Protein AF-A0A2S9DIX8-F1 (afdb_monomer)

Nearest PDB structures (foldseek):
  4iup-assembly1_A  TM=5.936E-01  e=1.307E+00  Arabidopsis thaliana
  4iup-assembly2_B  TM=6.014E-01  e=1.307E+00  Arabidopsis thaliana
  5wvy-assembly2_B  TM=5.973E-01  e=9.844E-01  Saccharolobus solfataricus P2
  4iuu-assembly1_A  TM=6.014E-01  e=1.837E+00  Arabidopsis thaliana
  3kxt-assembly1_A  TM=5.989E-01  e=1.550E+00  Saccharolobus solfataricus

Secondary structure (DSSP, 8-state):
----EEEETTS--EEEE---SS--EEEEETTEEEEEEEEEEETTTTEEEEEEGGGEEEE--

Solvent-accessible surface area (backbone atoms only — not comparable to full-atom values): 3812 Å² total; per-residue (Å²): 129,84,69,56,32,31,32,38,67,98,54,91,54,62,31,32,51,55,83,63,101,65,76,83,52,72,44,72,49,101,91,42,78,74,39,50,47,43,47,32,35,29,82,92,78,70,45,75,49,75,40,54,54,88,46,48,42,78,49,81,133

Structure (mmCIF, N/CA/C/O backbone):
data_AF-A0A2S9DIX8-F1
#
_entry.id   AF-A0A2S9DIX8-F1
#
loop_
_atom_site.group_PDB
_atom_site.id
_atom_site.type_symbol
_atom_site.label_atom_id
_atom_site.label_alt_id
_atom_site.label_comp_id
_atom_site.label_asym_id
_atom_site.label_entity_id
_atom_site.label_seq_id
_atom_site.pdbx_PDB_ins_code
_atom_site.Cartn_x
_atom_site.Cartn_y
_atom_site.Cartn_z
_atom_site.occupancy
_atom_site.B_iso_or_equiv
_atom_site.auth_seq_id
_atom_site.auth_comp_id
_atom_site.auth_asym_id
_atom_site.auth_atom_id
_atom_site.pdbx_PDB_model_num
ATOM 1 N N . MET A 1 1 ? -14.749 6.216 -11.807 1.00 49.16 1 MET A N 1
ATOM 2 C CA . MET A 1 1 ? -13.696 5.219 -11.527 1.00 49.16 1 MET A CA 1
ATOM 3 C C . MET A 1 1 ? -13.840 4.852 -10.064 1.00 49.16 1 MET A C 1
ATOM 5 O O . MET A 1 1 ? -13.723 5.752 -9.243 1.00 49.16 1 MET A O 1
ATOM 9 N N . LYS A 1 2 ? -14.222 3.610 -9.745 1.00 57.91 2 LYS A N 1
ATOM 10 C CA . LYS A 1 2 ? -14.215 3.121 -8.357 1.00 57.91 2 LYS A CA 1
ATOM 11 C C . LYS A 1 2 ? -12.756 3.171 -7.893 1.00 57.91 2 LYS A C 1
ATOM 13 O O . LYS A 1 2 ? -11.876 2.724 -8.628 1.00 57.91 2 LYS A O 1
ATOM 18 N N . HIS A 1 3 ? -12.481 3.842 -6.778 1.00 65.75 3 HIS A N 1
ATOM 19 C CA . HIS A 1 3 ? -11.125 3.881 -6.249 1.00 65.75 3 HIS A CA 1
ATOM 20 C C . HIS A 1 3 ? -10.806 2.491 -5.714 1.00 65.75 3 HIS A C 1
ATOM 22 O O . HIS A 1 3 ? -11.449 2.039 -4.772 1.00 65.75 3 HIS A O 1
ATOM 28 N N . ALA A 1 4 ? -9.853 1.811 -6.341 1.00 81.62 4 ALA A N 1
ATOM 29 C CA . ALA A 1 4 ? -9.529 0.448 -5.970 1.00 81.62 4 ALA A CA 1
ATOM 30 C C . ALA A 1 4 ? -8.983 0.411 -4.531 1.00 81.62 4 ALA A C 1
ATOM 32 O O . ALA A 1 4 ? -8.057 1.153 -4.177 1.00 81.62 4 ALA A O 1
ATOM 33 N N . ARG A 1 5 ? -9.616 -0.407 -3.687 1.00 91.31 5 ARG A N 1
ATOM 34 C CA . ARG A 1 5 ? -9.225 -0.612 -2.291 1.00 91.31 5 ARG A CA 1
ATOM 35 C C . ARG A 1 5 ? -8.209 -1.738 -2.218 1.00 91.31 5 ARG A C 1
ATOM 37 O O . ARG A 1 5 ? -8.277 -2.706 -2.969 1.00 91.31 5 ARG A O 1
ATOM 44 N N . VAL A 1 6 ? -7.263 -1.603 -1.302 1.00 92.62 6 VAL A N 1
ATOM 45 C CA . VAL A 1 6 ? -6.215 -2.601 -1.094 1.00 92.62 6 VAL A CA 1
ATOM 46 C C . VAL A 1 6 ? -5.991 -2.842 0.389 1.00 92.62 6 VAL A C 1
ATOM 48 O O . VAL A 1 6 ? -6.094 -1.915 1.195 1.00 92.62 6 VAL A O 1
ATOM 51 N N . GLN A 1 7 ? -5.645 -4.074 0.736 1.00 94.50 7 GLN A N 1
ATOM 52 C CA . GLN A 1 7 ? -5.083 -4.434 2.031 1.00 94.50 7 GLN A CA 1
ATOM 53 C C . GLN A 1 7 ? -3.564 -4.585 1.907 1.00 94.50 7 GLN A C 1
ATOM 55 O O . GLN A 1 7 ? -3.061 -5.117 0.915 1.00 94.50 7 GLN A O 1
ATOM 60 N N . ILE A 1 8 ? -2.823 -4.120 2.914 1.00 94.62 8 ILE A N 1
ATOM 61 C CA . ILE A 1 8 ? -1.378 -4.346 2.993 1.00 94.62 8 ILE A CA 1
ATOM 62 C C . ILE A 1 8 ? -1.136 -5.740 3.577 1.00 94.62 8 ILE A C 1
ATOM 64 O O . ILE A 1 8 ? -1.477 -5.999 4.736 1.00 94.62 8 ILE A O 1
ATOM 68 N N . LYS A 1 9 ? -0.530 -6.631 2.786 1.00 94.81 9 LYS A N 1
ATOM 69 C CA . LYS A 1 9 ? -0.262 -8.024 3.170 1.00 94.81 9 LYS A CA 1
ATOM 70 C C . LYS A 1 9 ? 0.474 -8.103 4.508 1.00 94.81 9 LYS A C 1
ATOM 72 O O . LYS A 1 9 ? 1.438 -7.3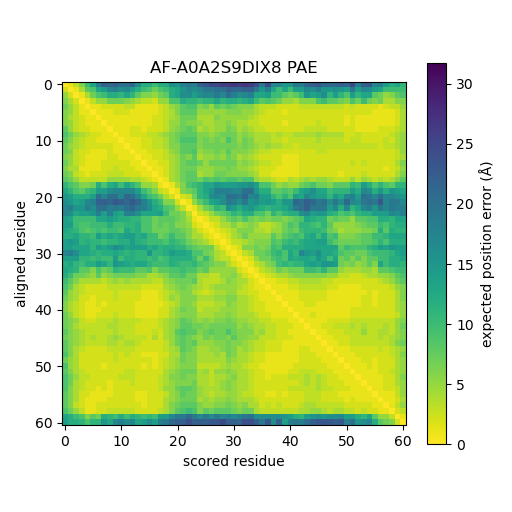79 4.746 1.00 94.81 9 LYS A O 1
ATOM 77 N N . GLY A 1 10 ? 0.029 -9.021 5.365 1.00 92.94 10 GLY A N 1
ATOM 78 C CA . GLY A 1 10 ? 0.597 -9.212 6.703 1.00 92.94 10 GLY A CA 1
ATOM 79 C C . GLY A 1 10 ? 0.169 -8.159 7.731 1.00 92.94 10 GLY A C 1
ATOM 80 O O . GLY A 1 10 ? 0.718 -8.140 8.830 1.00 92.94 10 GLY A O 1
ATOM 81 N N . THR A 1 11 ? -0.792 -7.293 7.398 1.00 92.12 11 THR A N 1
ATOM 82 C CA . THR A 1 11 ? -1.364 -6.304 8.318 1.00 92.12 11 THR A CA 1
ATOM 83 C C . THR A 1 11 ? -2.879 -6.195 8.130 1.00 92.12 11 THR A C 1
ATOM 85 O O . THR A 1 11 ? -3.415 -6.592 7.095 1.00 92.12 11 THR A O 1
ATOM 88 N N . ASP A 1 12 ? -3.556 -5.568 9.090 1.00 91.50 12 ASP A N 1
ATOM 89 C CA . ASP A 1 12 ? -4.976 -5.206 8.977 1.00 91.50 12 ASP A CA 1
ATOM 90 C C . ASP A 1 12 ? -5.187 -3.829 8.314 1.00 91.50 12 ASP A C 1
ATOM 92 O O . ASP A 1 12 ? -6.293 -3.289 8.311 1.00 91.50 12 ASP A O 1
ATOM 96 N N . LEU A 1 13 ? -4.127 -3.221 7.763 1.00 92.50 13 LEU A N 1
ATOM 97 C CA . LEU A 1 13 ? -4.213 -1.901 7.145 1.00 92.50 13 LEU A CA 1
ATOM 98 C C . LEU A 1 13 ? -4.917 -1.991 5.792 1.00 92.50 13 LEU A C 1
ATOM 100 O O . LEU A 1 13 ? -4.410 -2.607 4.852 1.00 92.50 13 LEU A O 1
ATOM 104 N N . VAL A 1 14 ? -6.050 -1.299 5.685 1.00 94.00 14 VAL A N 1
ATOM 105 C CA . VAL A 1 14 ? -6.806 -1.135 4.442 1.00 94.00 14 VAL A CA 1
ATOM 106 C C . VAL A 1 14 ? -6.709 0.312 3.982 1.00 94.00 14 VAL A C 1
ATOM 108 O O . VAL A 1 14 ? -6.965 1.243 4.743 1.00 94.00 14 VAL A O 1
ATOM 111 N N . GLY A 1 15 ? -6.348 0.501 2.720 1.00 92.75 15 GLY A N 1
ATOM 112 C CA . GLY A 1 15 ? -6.210 1.811 2.107 1.00 92.75 15 GLY A CA 1
ATOM 113 C C . GLY A 1 15 ? -6.864 1.879 0.735 1.00 92.75 15 GLY A C 1
ATOM 114 O O . GLY A 1 15 ? -7.417 0.909 0.215 1.00 92.75 15 GLY A O 1
ATOM 115 N N . THR A 1 16 ? -6.814 3.068 0.151 1.00 92.00 16 THR A N 1
ATOM 116 C CA . THR A 1 16 ? -7.359 3.346 -1.177 1.00 92.00 16 THR A 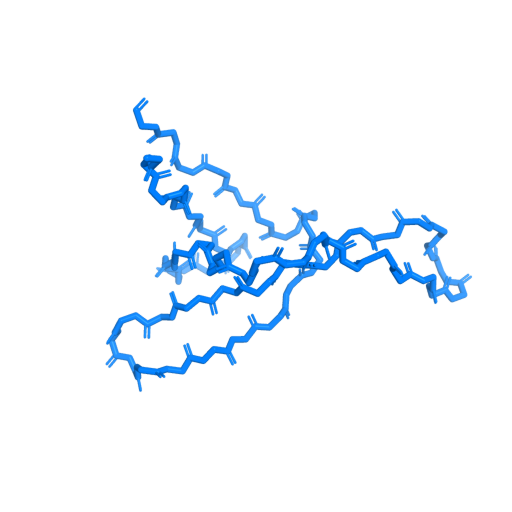CA 1
ATOM 117 C C . THR A 1 16 ? -6.233 3.778 -2.100 1.00 92.00 16 THR A C 1
ATOM 119 O O . THR A 1 16 ? -5.440 4.649 -1.735 1.00 92.00 16 THR A O 1
ATOM 122 N N . VAL A 1 17 ? -6.160 3.204 -3.302 1.00 88.50 17 VAL A N 1
ATOM 123 C CA . VAL A 1 17 ? -5.175 3.636 -4.296 1.00 88.50 17 VAL A CA 1
ATOM 124 C C . VAL A 1 17 ? -5.488 5.068 -4.720 1.00 88.50 17 VAL A C 1
ATOM 126 O O . VAL A 1 17 ? -6.531 5.362 -5.316 1.00 88.50 17 VAL A O 1
ATOM 129 N N . ALA A 1 18 ? -4.569 5.977 -4.408 1.00 81.19 18 ALA A N 1
ATOM 130 C CA . ALA A 1 18 ? -4.678 7.372 -4.784 1.00 81.19 18 ALA A CA 1
ATOM 131 C C . ALA A 1 18 ? -4.260 7.527 -6.250 1.00 81.19 18 ALA A C 1
ATOM 133 O O . ALA A 1 18 ? -3.098 7.363 -6.611 1.00 81.19 18 ALA A O 1
ATOM 134 N N . HIS A 1 19 ? -5.197 7.874 -7.127 1.00 70.75 19 HIS A N 1
ATOM 135 C CA . HIS A 1 19 ? -4.850 8.184 -8.510 1.00 70.75 19 HIS A CA 1
ATOM 136 C C . HIS A 1 19 ? -4.303 9.611 -8.598 1.00 70.75 19 HIS A C 1
ATOM 138 O O . HIS A 1 19 ? -5.055 10.582 -8.515 1.00 70.75 19 HIS A O 1
ATOM 144 N N . ARG A 1 20 ? -2.992 9.754 -8.815 1.00 59.84 20 ARG A N 1
ATOM 145 C CA . ARG A 1 20 ? -2.441 10.985 -9.395 1.00 59.84 20 ARG A CA 1
ATOM 146 C C . ARG A 1 20 ? -2.694 10.934 -10.905 1.00 59.84 20 ARG A C 1
ATOM 148 O O . ARG A 1 20 ? -2.583 9.871 -11.505 1.00 59.84 20 ARG A O 1
ATOM 155 N N . SER A 1 21 ? -3.044 12.060 -11.528 1.00 56.31 21 SER A N 1
ATOM 156 C CA . SER A 1 21 ? -3.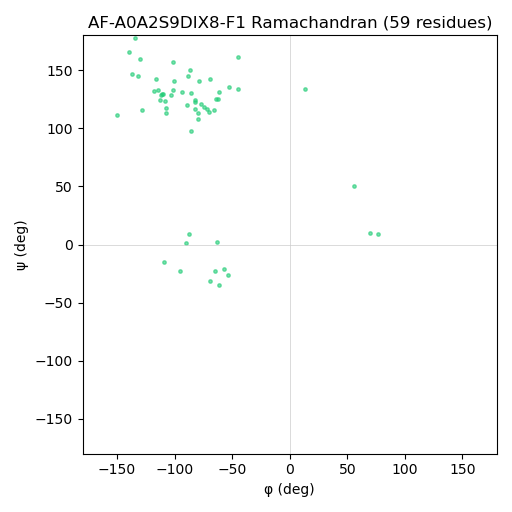411 12.149 -12.957 1.00 56.31 21 SER A CA 1
ATOM 157 C C . SER A 1 21 ? -2.293 11.774 -13.946 1.00 56.31 21 SER A C 1
ATOM 159 O O . SER A 1 21 ? -2.495 11.835 -15.156 1.00 56.31 21 SER A O 1
ATOM 161 N N . THR A 1 22 ? -1.123 11.372 -13.454 1.00 49.72 22 THR A N 1
ATOM 162 C CA . THR A 1 22 ? 0.037 10.956 -14.232 1.00 49.72 22 THR A CA 1
ATOM 163 C C . THR A 1 22 ? 0.525 9.590 -13.741 1.00 49.72 22 THR A C 1
ATOM 165 O O . THR A 1 22 ? 0.897 9.446 -12.582 1.00 49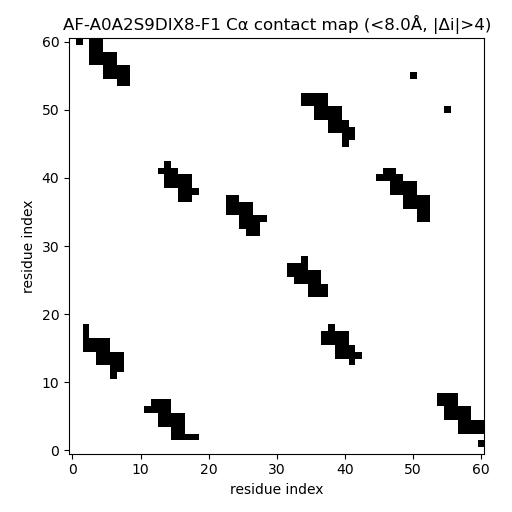.72 22 THR A O 1
ATOM 168 N N . SER A 1 23 ? 0.434 8.609 -14.649 1.00 57.03 23 SER A N 1
ATOM 169 C CA . SER A 1 23 ? 1.097 7.289 -14.745 1.00 57.03 23 SER A CA 1
ATOM 170 C C . SER A 1 23 ? 1.845 6.723 -13.524 1.00 57.03 23 SER A C 1
ATOM 172 O O . SER A 1 23 ? 2.715 7.381 -12.956 1.00 57.03 23 SER A O 1
ATOM 174 N N . PHE A 1 24 ? 1.598 5.438 -13.224 1.00 60.62 24 PHE A N 1
ATOM 175 C CA . PHE A 1 24 ? 2.374 4.627 -12.275 1.00 60.62 24 PHE A CA 1
ATOM 176 C C . P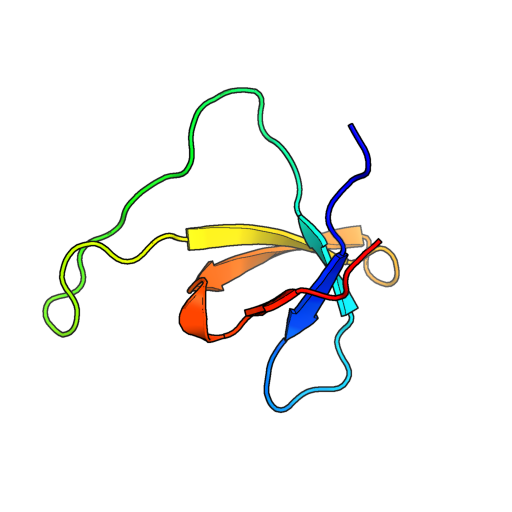HE A 1 24 ? 3.883 4.807 -12.481 1.00 60.62 24 PHE A C 1
ATOM 178 O O . PHE A 1 24 ? 4.375 4.777 -13.611 1.00 60.62 24 PHE A O 1
ATOM 185 N N . GLN A 1 25 ? 4.614 4.996 -11.385 1.00 64.44 25 GLN A N 1
ATOM 186 C CA . GLN A 1 25 ? 6.068 5.050 -11.418 1.00 64.44 25 GLN A CA 1
ATOM 187 C C . GLN A 1 25 ? 6.610 3.634 -11.232 1.00 64.44 25 GLN A C 1
ATOM 189 O O . GLN A 1 25 ? 6.343 2.981 -10.221 1.00 64.44 25 GLN A O 1
ATOM 194 N N . TYR A 1 26 ? 7.360 3.168 -12.225 1.00 65.44 26 TYR A N 1
ATOM 195 C CA . TYR A 1 26 ? 8.160 1.958 -12.103 1.00 65.44 26 TYR A CA 1
ATOM 196 C C . TYR A 1 26 ? 9.501 2.329 -11.488 1.00 65.44 26 TYR A C 1
ATOM 198 O O . TYR A 1 26 ? 10.157 3.277 -11.924 1.00 65.44 26 TYR A O 1
ATOM 206 N N . TYR A 1 27 ? 9.883 1.581 -10.465 1.00 65.31 27 TYR A N 1
ATOM 207 C CA . TYR A 1 27 ? 11.154 1.714 -9.780 1.00 65.31 27 TYR A CA 1
ATOM 208 C C . TYR A 1 27 ? 11.952 0.427 -9.973 1.00 65.31 27 TYR A C 1
ATOM 210 O O . TYR A 1 27 ? 11.403 -0.676 -9.952 1.00 65.31 27 TYR A O 1
ATOM 218 N N . GLU A 1 28 ? 13.260 0.566 -10.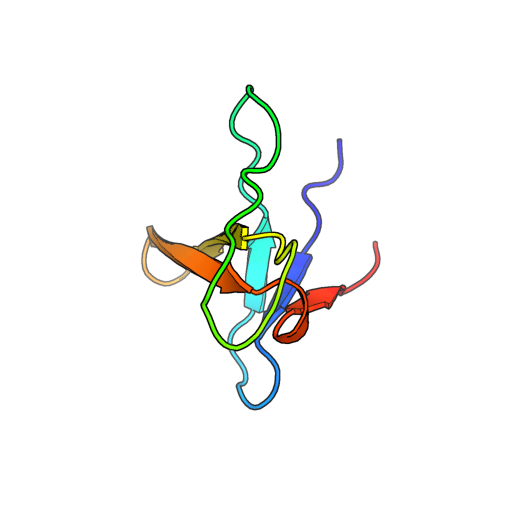144 1.00 64.38 28 GLU A N 1
ATOM 219 C CA . GLU A 1 28 ? 14.187 -0.561 -10.165 1.00 64.38 28 GLU A CA 1
ATOM 220 C C . GLU A 1 28 ? 15.008 -0.534 -8.881 1.00 64.38 28 GLU A C 1
ATOM 222 O O . 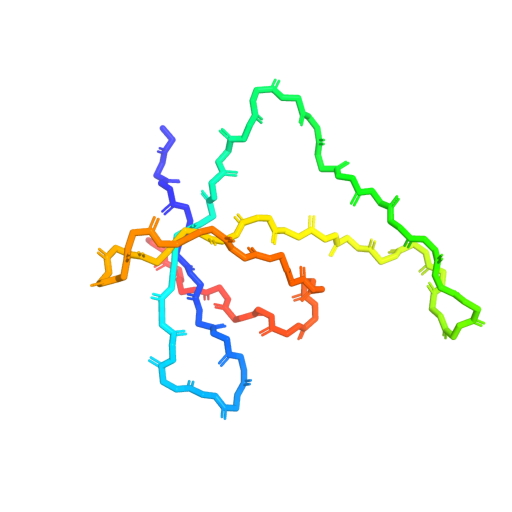GLU A 1 28 ? 15.668 0.459 -8.564 1.00 64.38 28 GLU A O 1
ATOM 227 N N . THR A 1 29 ? 14.969 -1.628 -8.128 1.00 64.00 29 THR A N 1
ATOM 228 C CA . THR A 1 29 ? 15.947 -1.874 -7.070 1.00 64.00 29 THR A CA 1
ATOM 229 C C . THR A 1 29 ? 16.965 -2.879 -7.595 1.00 64.00 29 THR A C 1
ATOM 231 O O . THR A 1 29 ? 16.677 -3.653 -8.508 1.00 64.00 29 THR A O 1
ATOM 234 N N . LYS A 1 30 ? 18.170 -2.910 -7.013 1.00 69.38 30 LYS A N 1
ATOM 235 C CA . LYS A 1 30 ? 19.185 -3.916 -7.383 1.00 69.38 30 LYS A CA 1
ATOM 236 C C . LYS A 1 30 ? 18.691 -5.359 -7.215 1.00 69.38 30 LYS A C 1
ATOM 238 O O . LYS A 1 30 ? 19.260 -6.263 -7.815 1.00 69.38 30 LYS A O 1
ATOM 243 N N . GLU A 1 31 ? 17.663 -5.558 -6.396 1.00 70.69 31 GLU A N 1
ATOM 244 C CA . GLU A 1 31 ? 17.090 -6.860 -6.062 1.00 70.69 31 GLU A CA 1
ATOM 245 C C . GLU A 1 31 ? 15.887 -7.218 -6.946 1.00 70.69 31 GLU A C 1
ATOM 247 O O . GLU A 1 31 ? 15.588 -8.400 -7.108 1.00 70.69 31 GLU A O 1
ATOM 252 N N . LYS A 1 32 ? 15.208 -6.226 -7.543 1.00 67.00 32 LYS A N 1
ATOM 253 C CA . LYS A 1 32 ? 14.002 -6.447 -8.344 1.00 67.00 32 LYS A CA 1
ATOM 254 C C . LYS A 1 32 ? 13.843 -5.395 -9.445 1.00 67.00 32 LYS A C 1
ATOM 256 O O . LYS A 1 32 ? 13.557 -4.220 -9.192 1.00 67.00 32 LYS A O 1
ATOM 261 N N . LEU A 1 33 ? 14.001 -5.851 -10.687 1.00 68.38 33 LEU A N 1
ATOM 262 C CA . LEU A 1 33 ? 13.734 -5.059 -11.888 1.00 68.38 33 LEU A CA 1
ATOM 263 C C . LEU A 1 33 ? 12.224 -4.808 -12.030 1.00 68.38 33 LEU A C 1
ATOM 265 O O . LEU A 1 33 ? 11.421 -5.702 -11.768 1.00 68.38 33 LEU A O 1
ATOM 269 N N . ASN A 1 34 ? 11.851 -3.613 -12.495 1.00 71.38 34 ASN A N 1
ATOM 270 C CA . ASN A 1 34 ? 10.478 -3.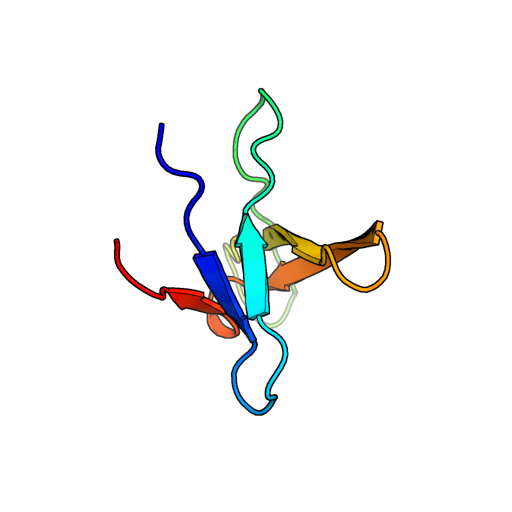230 -12.854 1.00 71.38 34 ASN A CA 1
ATOM 271 C C . ASN A 1 34 ? 9.426 -3.416 -11.747 1.00 71.38 34 ASN A C 1
ATOM 273 O O . ASN A 1 34 ? 8.353 -3.976 -11.974 1.00 71.38 34 ASN A O 1
ATOM 277 N N . THR A 1 35 ? 9.698 -2.901 -10.551 1.00 79.69 35 THR A N 1
ATOM 278 C CA . THR A 1 35 ? 8.724 -2.903 -9.456 1.00 79.69 35 THR A CA 1
ATOM 279 C C . THR A 1 35 ? 7.755 -1.728 -9.592 1.00 79.69 35 THR A C 1
ATOM 281 O O . THR A 1 35 ? 8.174 -0.571 -9.657 1.00 79.69 35 THR A O 1
ATOM 284 N N . ALA A 1 36 ? 6.449 -2.003 -9.622 1.00 81.88 36 ALA A N 1
ATOM 285 C CA . ALA A 1 36 ? 5.422 -0.963 -9.618 1.00 81.88 36 ALA A CA 1
ATOM 286 C C . ALA A 1 36 ? 5.156 -0.485 -8.184 1.00 81.88 36 ALA A C 1
ATOM 288 O O . ALA A 1 36 ? 4.791 -1.286 -7.322 1.00 81.88 36 ALA A O 1
ATOM 289 N N . ILE A 1 37 ? 5.312 0.818 -7.939 1.00 85.19 37 ILE A N 1
ATOM 290 C CA . ILE A 1 37 ? 5.031 1.427 -6.636 1.00 85.19 37 ILE A CA 1
ATOM 291 C C . ILE A 1 37 ? 3.696 2.177 -6.690 1.00 85.19 37 ILE A C 1
ATOM 293 O O . ILE A 1 37 ? 3.479 3.031 -7.553 1.00 85.19 37 ILE A O 1
ATOM 297 N N . TYR A 1 38 ? 2.816 1.884 -5.734 1.00 86.12 38 TYR A N 1
ATOM 298 C CA . TYR A 1 38 ? 1.471 2.444 -5.636 1.00 86.12 38 TYR A CA 1
ATOM 299 C C . TYR A 1 38 ? 1.357 3.407 -4.445 1.00 86.12 38 TYR A C 1
ATOM 301 O O . TYR A 1 38 ? 1.708 3.029 -3.323 1.00 86.12 38 TYR A O 1
ATOM 309 N N . PRO A 1 39 ? 0.841 4.633 -4.648 1.00 89.12 39 PRO A N 1
ATOM 310 C CA . PRO A 1 39 ? 0.459 5.520 -3.556 1.00 89.12 39 PRO A CA 1
ATOM 311 C C . PRO A 1 39 ? -0.885 5.087 -2.955 1.00 89.12 39 PRO A C 1
ATOM 313 O O . PRO A 1 39 ? -1.915 5.070 -3.632 1.00 89.12 39 PRO A O 1
ATOM 316 N N . ILE A 1 40 ? -0.880 4.772 -1.665 1.00 91.12 40 ILE A N 1
ATOM 317 C CA . ILE A 1 40 ? -2.043 4.339 -0.895 1.00 91.12 40 ILE A CA 1
ATOM 318 C C . ILE A 1 40 ? -2.380 5.409 0.138 1.00 91.12 40 ILE A C 1
ATOM 320 O O . ILE A 1 40 ? -1.535 5.808 0.941 1.00 91.12 40 ILE A O 1
ATOM 324 N N . TYR A 1 41 ? -3.624 5.876 0.102 1.00 91.75 41 TYR A N 1
ATOM 325 C CA . TYR A 1 41 ? -4.183 6.793 1.085 1.00 91.75 41 TYR A CA 1
ATOM 326 C C . TYR A 1 41 ? -4.907 6.014 2.186 1.00 91.75 41 TYR A C 1
ATOM 328 O O . TYR A 1 41 ? -5.743 5.153 1.892 1.00 91.75 41 TYR A O 1
ATOM 336 N N . PHE A 1 42 ? -4.609 6.345 3.442 1.00 92.50 42 PHE A N 1
ATOM 337 C CA . PHE A 1 42 ? -5.271 5.794 4.622 1.00 92.50 42 PHE A CA 1
ATOM 338 C C . PHE A 1 42 ? -6.177 6.860 5.236 1.00 92.50 42 PHE A C 1
ATOM 340 O O . PHE A 1 42 ? -5.697 7.866 5.755 1.00 92.50 42 PHE A O 1
ATOM 347 N N . SER A 1 43 ? -7.491 6.639 5.184 1.00 87.62 43 SER A N 1
ATOM 348 C CA . SER A 1 43 ? -8.492 7.588 5.692 1.00 87.62 43 SER A CA 1
ATOM 349 C C . SER A 1 43 ? -8.360 7.852 7.186 1.00 87.62 43 SER A C 1
ATOM 351 O O . SER A 1 43 ? -8.581 8.974 7.629 1.00 87.62 43 SER A O 1
ATOM 353 N N . ASP A 1 44 ? -7.979 6.826 7.943 1.00 89.50 44 ASP A N 1
ATOM 354 C CA . ASP A 1 44 ? -7.987 6.861 9.405 1.00 89.50 44 ASP A CA 1
ATOM 355 C C . ASP A 1 44 ? -6.922 7.814 9.956 1.00 89.50 44 ASP A C 1
ATOM 357 O O . ASP A 1 44 ? -7.117 8.439 10.996 1.00 89.50 44 ASP A O 1
ATOM 361 N N . THR A 1 45 ? -5.803 7.955 9.239 1.00 91.06 45 THR A N 1
ATOM 362 C CA . THR A 1 45 ? -4.693 8.845 9.609 1.00 91.06 45 THR A CA 1
ATOM 363 C C . THR A 1 45 ? -4.578 10.069 8.702 1.00 91.06 45 THR A C 1
ATOM 365 O O . THR A 1 45 ? -3.877 11.019 9.039 1.00 91.06 45 THR A O 1
ATOM 368 N N . GLY A 1 46 ? -5.237 10.063 7.540 1.00 88.38 46 GLY A N 1
ATOM 369 C CA . GLY A 1 46 ? -5.056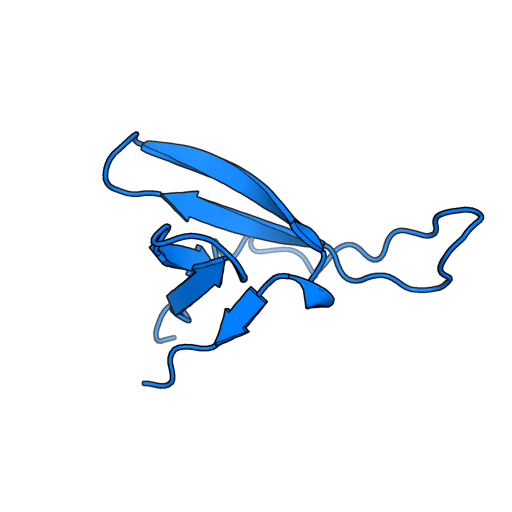 11.072 6.499 1.00 88.38 46 GLY A CA 1
ATOM 370 C C . GLY A 1 46 ? -3.694 11.003 5.800 1.00 88.38 46 GLY A C 1
ATOM 371 O O . GLY A 1 46 ? -3.347 11.913 5.045 1.00 88.38 46 GLY A O 1
ATOM 372 N N . GLU A 1 47 ? -2.912 9.949 6.037 1.00 91.81 47 GLU A N 1
ATOM 373 C CA . GLU A 1 47 ? -1.577 9.793 5.470 1.00 91.81 47 GLU A CA 1
ATOM 374 C C . GLU A 1 47 ? -1.607 9.143 4.085 1.00 91.81 47 GLU A C 1
ATOM 376 O O . GLU A 1 47 ? -2.446 8.294 3.772 1.00 91.81 47 GLU A O 1
ATOM 381 N N . MET A 1 48 ? -0.615 9.497 3.268 1.00 90.06 48 MET A N 1
ATOM 382 C CA . MET A 1 48 ? -0.308 8.811 2.018 1.00 90.06 48 MET A CA 1
ATOM 383 C C . MET A 1 48 ? 1.029 8.088 2.158 1.00 90.06 48 MET A C 1
ATOM 385 O O . MET A 1 48 ? 2.028 8.695 2.547 1.00 90.06 48 MET A O 1
ATOM 389 N N . ARG A 1 49 ? 1.056 6.798 1.824 1.00 91.75 49 ARG A N 1
ATOM 390 C CA . ARG A 1 49 ? 2.271 5.971 1.840 1.00 91.75 49 ARG A CA 1
ATOM 391 C C . ARG A 1 49 ? 2.422 5.229 0.515 1.00 91.75 49 ARG A C 1
ATOM 393 O O . ARG A 1 49 ? 1.455 5.070 -0.219 1.00 91.75 49 ARG A O 1
ATOM 400 N N . PHE A 1 50 ? 3.634 4.789 0.205 1.00 89.50 50 PHE A N 1
ATOM 401 C CA . PHE A 1 50 ? 3.966 4.145 -1.064 1.00 89.50 50 PHE A CA 1
ATOM 402 C C . PHE A 1 50 ? 4.355 2.690 -0.821 1.00 89.50 50 PHE A C 1
ATOM 404 O O . PHE A 1 50 ? 5.155 2.420 0.074 1.00 89.50 50 PHE A O 1
ATOM 411 N N . PHE A 1 51 ? 3.810 1.772 -1.615 1.00 89.69 51 PHE A N 1
ATOM 412 C CA . PHE A 1 51 ? 4.053 0.337 -1.468 1.00 89.69 51 PHE A CA 1
ATOM 413 C C . PHE A 1 51 ? 4.407 -0.306 -2.802 1.00 89.69 51 PHE A C 1
ATOM 415 O O . PHE A 1 51 ? 3.855 0.069 -3.836 1.00 89.69 51 PHE A O 1
ATOM 422 N N . ASP A 1 52 ? 5.290 -1.303 -2.764 1.00 88.69 52 ASP A N 1
ATOM 423 C CA . ASP A 1 52 ? 5.428 -2.264 -3.860 1.00 88.69 52 ASP A CA 1
ATOM 424 C C . ASP A 1 52 ? 4.101 -3.017 -4.024 1.00 88.69 52 ASP A C 1
ATOM 426 O O . ASP A 1 52 ? 3.513 -3.480 -3.043 1.00 88.69 52 ASP A O 1
ATOM 430 N N . GLY A 1 53 ? 3.619 -3.097 -5.267 1.00 87.00 53 GLY A N 1
ATOM 431 C CA . GLY A 1 53 ? 2.388 -3.795 -5.628 1.00 87.00 53 GLY A CA 1
ATOM 432 C C . GLY A 1 53 ? 2.339 -5.246 -5.148 1.00 87.00 53 GLY A C 1
ATOM 433 O O . GLY A 1 53 ? 1.256 -5.747 -4.863 1.00 87.00 53 GLY A O 1
ATOM 434 N N . ASP A 1 54 ? 3.485 -5.900 -4.962 1.00 88.62 54 ASP A N 1
ATOM 435 C CA . ASP A 1 54 ? 3.547 -7.259 -4.418 1.00 88.62 54 ASP A CA 1
ATOM 436 C C . ASP A 1 54 ? 3.058 -7.350 -2.966 1.00 88.62 54 ASP A C 1
ATOM 438 O O . ASP A 1 54 ? 2.629 -8.423 -2.535 1.00 88.62 54 ASP A O 1
ATOM 442 N N . PHE A 1 55 ? 3.086 -6.245 -2.216 1.00 91.75 55 PHE A N 1
ATOM 443 C CA . PHE A 1 55 ? 2.579 -6.160 -0.844 1.00 91.75 55 PHE A CA 1
ATOM 444 C C . PHE A 1 55 ? 1.107 -5.751 -0.774 1.00 91.75 55 PHE A C 1
ATOM 446 O O . PHE A 1 55 ? 0.564 -5.636 0.324 1.00 91.75 55 PHE A O 1
ATOM 453 N N . LEU A 1 56 ? 0.457 -5.543 -1.919 1.00 91.62 56 LEU A N 1
ATOM 454 C CA . LEU A 1 56 ? -0.945 -5.161 -1.990 1.00 91.62 56 LEU A CA 1
ATOM 455 C C . LEU A 1 56 ? -1.809 -6.372 -2.330 1.00 91.62 56 LEU A C 1
ATOM 457 O O . LEU A 1 56 ? -1.512 -7.147 -3.241 1.00 91.62 56 LEU A O 1
ATOM 461 N N . GLU A 1 57 ? -2.891 -6.527 -1.585 1.00 94.06 57 GLU A N 1
ATOM 462 C CA . GLU A 1 57 ? -3.988 -7.423 -1.913 1.00 94.06 57 GLU A CA 1
ATOM 463 C C . GLU A 1 57 ? -5.175 -6.572 -2.350 1.00 94.06 57 GLU A C 1
ATOM 465 O O . GLU A 1 57 ? -5.651 -5.724 -1.595 1.00 94.06 57 GLU A O 1
ATOM 470 N N . TRP A 1 58 ? -5.600 -6.744 -3.601 1.00 89.94 58 TRP A N 1
ATOM 471 C CA . TRP A 1 58 ? -6.722 -5.997 -4.152 1.00 89.94 58 TRP A CA 1
ATOM 472 C C . TRP A 1 58 ? -8.005 -6.510 -3.527 1.00 89.94 58 TRP A C 1
ATOM 474 O O . TRP A 1 58 ? -8.368 -7.673 -3.679 1.00 89.94 58 TRP A O 1
ATOM 484 N N . LEU A 1 59 ? -8.669 -5.620 -2.803 1.00 88.25 59 LEU A N 1
ATOM 485 C CA . LEU A 1 59 ? -10.001 -5.872 -2.303 1.00 88.25 59 LEU A CA 1
ATOM 486 C C . LEU A 1 59 ? -10.918 -5.463 -3.450 1.00 88.25 59 LEU A C 1
ATOM 488 O O . LEU A 1 59 ? -11.110 -4.267 -3.683 1.00 88.25 59 LEU A O 1
ATOM 492 N N . ASP A 1 60 ? -11.351 -6.459 -4.225 1.00 76.69 60 ASP A N 1
ATOM 493 C CA . ASP A 1 60 ? -12.263 -6.292 -5.356 1.00 76.69 60 ASP A CA 1
ATOM 494 C C . ASP A 1 60 ? -13.450 -5.376 -5.016 1.00 76.69 60 ASP A C 1
ATOM 496 O O . ASP A 1 60 ? -13.815 -5.165 -3.854 1.00 76.69 60 ASP A O 1
ATOM 500 N N . ASP A 1 61 ? -14.084 -4.867 -6.069 1.00 55.91 61 ASP A N 1
ATOM 501 C CA . ASP A 1 61 ? -15.303 -4.073 -6.003 1.00 55.91 61 ASP A CA 1
ATOM 502 C C . ASP A 1 61 ? -16.437 -4.699 -6.813 1.00 55.91 61 ASP A C 1
ATOM 504 O O . ASP A 1 61 ? -16.154 -5.355 -7.840 1.00 55.91 61 ASP A O 1
#

pLDDT: mean 80.72, std 13.58, range [49.16, 94.81]

Radius of gyration: 11.84 Å; Cα contacts (8 Å, |Δi|>4): 107; chains: 1; bounding box: 34×21×24 Å

Mean predicted aligned error: 6.12 Å

Sequence (61 aa):
MKHARVQIKGTDLVGTVAHRSTSFQYYETKEKLNTAIYPIYFSDTGEMRFFDGDFLEWLDD

Foldseek 3Di:
DPFWWKDFPPDRAIWTFDDDVDDFDFDDDPVDHGFTKTWTAGPVVRDIDIDGCVRIDTPDD